Protein AF-A0A1U9JXN6-F1 (afdb_monomer)

Secondary structure (DSSP, 8-state):
-EEEE-S-SS-PPTT-EEE-GGG--SPPTT-SEEEEES--HHHHHHHHTTT--EEEESS---------------------------------GGGS-HHHHHHHHHHTT----TT--HHHHHHHHH--

Nearest PDB structures (foldseek):
  2kve-assembly1_A  TM=7.316E-01  e=1.339E+00  Homo sapiens
  2out-assembly1_A  TM=4.033E-01  e=7.802E-02  Haemophilus influenzae
  2ld7-assembly1_A  TM=5.282E-01  e=4.649E-01  Mus musculus
  6kqx-assembly1_A  TM=5.173E-01  e=6.541E+00  Bacillus subtilis subsp. subtilis str. 168
  6f2x-assembly1_A  TM=4.093E-01  e=5.731E+00  Mycobacterium tuberculosis H37Rv

InterPro domains:
  IPR025856 HeH/LEM domain [PF12949] (96-124)
  IPR036269 Rho termination factor, N-terminal domain superfamily [SSF68912] (98-125)
  IPR036361 SAP domain superfamily [G3DSA:1.10.720.30] (96-128)

Sequence (128 aa):
MRLLYTMRCVDFPSGFAVRHPRYFVKPEAGVEHVSIEGDFPVIAEAYEALGVPVETIGGNAAEAIAVPELAISDADKAEAETVVLDQPVVKELDDMTVDELQAYLTELGVEFDPKAKKADLLKLAKEQ

Organism: NCBI:txid643674

Structure (mmCIF, N/CA/C/O backbone):
data_AF-A0A1U9JXN6-F1
#
_entry.id   AF-A0A1U9JXN6-F1
#
loop_
_atom_site.group_PDB
_atom_site.id
_atom_site.type_symbol
_atom_site.label_atom_id
_atom_site.label_alt_id
_atom_site.label_comp_id
_atom_site.label_asym_id
_atom_site.label_entity_id
_atom_site.label_seq_id
_atom_site.pdbx_PDB_ins_code
_atom_site.Cartn_x
_atom_site.Cartn_y
_atom_site.Cartn_z
_atom_site.occupancy
_atom_site.B_iso_or_equiv
_atom_site.auth_seq_id
_atom_site.auth_comp_id
_atom_site.auth_asym_id
_atom_site.auth_atom_id
_atom_site.pdbx_PDB_model_num
ATOM 1 N N . MET A 1 1 ? 1.379 -3.912 12.098 1.00 88.12 1 MET A N 1
ATOM 2 C CA . MET A 1 1 ? 2.607 -4.313 11.350 1.00 88.12 1 MET A CA 1
ATOM 3 C C . MET A 1 1 ? 2.310 -4.369 9.852 1.00 88.12 1 MET A C 1
ATOM 5 O O . MET A 1 1 ? 1.225 -4.811 9.498 1.00 88.12 1 MET A O 1
ATOM 9 N N . ARG A 1 2 ? 3.242 -3.946 8.977 1.00 92.06 2 ARG A N 1
ATOM 10 C CA . ARG A 1 2 ? 3.070 -3.951 7.505 1.00 92.06 2 ARG A CA 1
ATOM 11 C C . ARG A 1 2 ? 3.865 -5.083 6.849 1.00 92.06 2 ARG A C 1
ATOM 13 O O . ARG A 1 2 ? 5.043 -5.250 7.171 1.00 92.06 2 ARG A O 1
ATOM 20 N N . LEU A 1 3 ? 3.243 -5.846 5.953 1.00 93.50 3 LEU A N 1
ATOM 21 C CA . LEU A 1 3 ? 3.856 -6.985 5.263 1.00 93.50 3 LEU A CA 1
ATOM 22 C C . LEU A 1 3 ? 4.035 -6.706 3.768 1.00 93.50 3 LEU A C 1
ATOM 24 O O . LEU A 1 3 ? 3.151 -6.128 3.146 1.00 93.50 3 LEU A O 1
ATOM 28 N N . LEU A 1 4 ? 5.147 -7.165 3.195 1.00 93.75 4 LEU A N 1
ATOM 29 C CA . LEU A 1 4 ? 5.386 -7.170 1.752 1.00 93.75 4 LEU A CA 1
ATOM 30 C C . LEU A 1 4 ? 5.685 -8.595 1.284 1.00 93.75 4 LEU A C 1
ATOM 32 O O . LEU A 1 4 ? 6.696 -9.178 1.680 1.00 93.75 4 LEU A O 1
ATOM 36 N N . TYR A 1 5 ? 4.848 -9.134 0.404 1.00 94.00 5 TYR A N 1
ATOM 37 C CA . TYR A 1 5 ? 5.126 -10.367 -0.322 1.00 94.00 5 TYR A CA 1
ATOM 38 C C . TYR A 1 5 ? 5.800 -10.041 -1.651 1.00 94.00 5 TYR A C 1
ATOM 40 O O . TYR A 1 5 ? 5.191 -9.420 -2.510 1.00 94.00 5 TYR A O 1
ATOM 48 N N . THR A 1 6 ? 7.050 -10.461 -1.841 1.00 92.94 6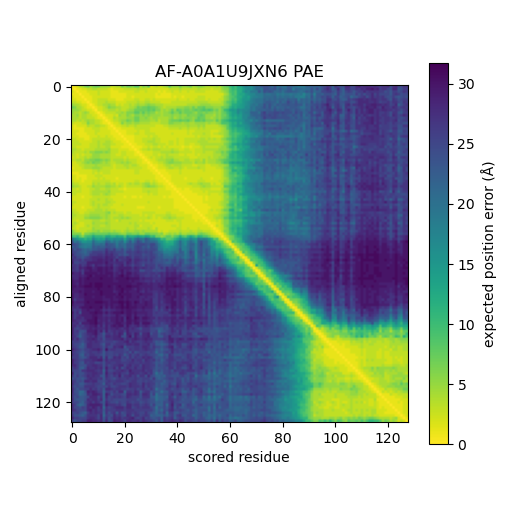 THR A N 1
ATOM 49 C CA . THR A 1 6 ? 7.770 -10.250 -3.107 1.00 92.94 6 THR A CA 1
ATOM 50 C C . THR A 1 6 ? 8.717 -11.406 -3.426 1.00 92.94 6 THR A C 1
ATOM 52 O O . THR A 1 6 ? 9.196 -12.110 -2.534 1.00 92.94 6 THR A O 1
ATOM 55 N N . MET A 1 7 ? 8.968 -11.621 -4.721 1.00 91.50 7 MET A N 1
ATOM 56 C CA . MET A 1 7 ? 10.006 -12.533 -5.221 1.00 91.50 7 MET A CA 1
ATOM 57 C C . MET A 1 7 ? 11.335 -11.820 -5.500 1.00 91.50 7 MET A C 1
ATOM 59 O O . MET A 1 7 ? 12.319 -12.476 -5.846 1.00 91.50 7 MET A O 1
ATOM 63 N N . ARG A 1 8 ? 11.383 -10.488 -5.370 1.00 89.12 8 ARG A N 1
ATOM 64 C CA . ARG A 1 8 ? 12.626 -9.733 -5.523 1.00 89.12 8 ARG A CA 1
ATOM 65 C C . ARG A 1 8 ? 13.583 -10.044 -4.378 1.00 89.12 8 ARG A C 1
ATOM 67 O O . ARG A 1 8 ? 13.182 -10.410 -3.276 1.00 89.12 8 ARG A O 1
ATOM 74 N N . CYS A 1 9 ? 14.872 -9.894 -4.656 1.00 84.81 9 CYS A N 1
ATOM 75 C CA . CYS A 1 9 ? 15.941 -10.119 -3.681 1.00 84.81 9 CYS A CA 1
ATOM 76 C C . CYS A 1 9 ? 16.661 -8.823 -3.269 1.00 84.81 9 CYS A C 1
ATOM 78 O O . CYS A 1 9 ? 17.626 -8.891 -2.512 1.00 84.81 9 CYS A O 1
ATOM 80 N N . VAL A 1 10 ? 16.224 -7.666 -3.779 1.00 89.12 10 VAL A N 1
ATOM 81 C CA . VAL A 1 10 ? 16.860 -6.350 -3.603 1.00 89.12 10 VAL A CA 1
ATOM 82 C C . VAL A 1 10 ? 15.806 -5.233 -3.585 1.00 89.12 10 VAL A C 1
ATOM 84 O O . VAL A 1 10 ? 14.662 -5.469 -3.972 1.00 89.12 10 VAL A O 1
ATOM 87 N N . ASP A 1 11 ? 16.207 -4.034 -3.145 1.00 87.06 11 ASP A N 1
ATOM 88 C CA . ASP A 1 11 ? 15.397 -2.801 -3.134 1.00 87.06 11 ASP A CA 1
ATOM 89 C C . ASP A 1 11 ? 14.088 -2.898 -2.335 1.00 87.06 11 ASP A C 1
ATOM 91 O O . ASP A 1 11 ? 13.018 -2.465 -2.768 1.00 87.06 11 ASP A O 1
ATOM 95 N N . PHE A 1 12 ? 14.171 -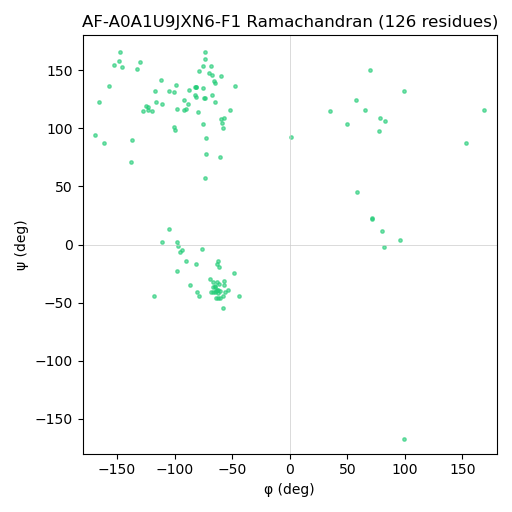3.481 -1.137 1.00 85.62 12 PHE A N 1
ATOM 96 C CA . PHE A 1 12 ? 13.023 -3.590 -0.244 1.00 85.62 12 PHE A CA 1
ATOM 97 C C . PHE A 1 12 ? 12.695 -2.247 0.422 1.00 85.62 12 PHE A C 1
ATOM 99 O O . PHE A 1 12 ? 13.599 -1.593 0.953 1.00 85.62 12 PHE A O 1
ATOM 106 N N . PRO A 1 13 ? 11.411 -1.853 0.471 1.00 84.19 13 PRO A N 1
ATOM 107 C CA . PRO A 1 13 ? 10.997 -0.669 1.206 1.00 84.19 13 PRO A CA 1
ATOM 108 C C . PRO A 1 13 ? 11.248 -0.857 2.708 1.00 84.19 13 PRO A C 1
ATOM 110 O O . PRO A 1 13 ? 11.001 -1.924 3.279 1.00 84.19 13 PRO A O 1
ATOM 113 N N . SER A 1 14 ? 11.739 0.192 3.367 1.00 84.19 14 SER A N 1
ATOM 114 C CA . SER A 1 14 ? 11.943 0.181 4.814 1.00 84.19 14 SER A CA 1
ATOM 115 C C . SER A 1 14 ? 10.600 0.196 5.554 1.00 84.19 14 SER A C 1
ATOM 117 O O . SER A 1 14 ? 9.605 0.736 5.078 1.00 84.19 14 SER A O 1
ATOM 119 N N . GLY A 1 15 ? 10.553 -0.443 6.725 1.00 87.06 15 GLY A N 1
ATOM 120 C CA . GLY A 1 15 ? 9.331 -0.529 7.536 1.00 87.06 15 GLY A CA 1
ATOM 121 C C . GLY A 1 15 ? 8.342 -1.625 7.123 1.00 87.06 15 GLY A C 1
ATOM 122 O O . GLY A 1 15 ? 7.350 -1.824 7.824 1.00 87.06 15 GLY A O 1
ATOM 123 N N . PHE A 1 16 ? 8.620 -2.376 6.052 1.00 89.50 16 PHE A N 1
ATOM 124 C CA . PHE A 1 16 ? 7.867 -3.577 5.692 1.00 89.50 16 PHE A CA 1
ATOM 125 C C . PHE A 1 16 ? 8.588 -4.840 6.155 1.00 89.50 16 PHE A C 1
ATOM 127 O O . PHE A 1 16 ? 9.796 -5.003 5.978 1.00 89.50 16 PHE A O 1
ATOM 134 N N . ALA A 1 17 ? 7.828 -5.777 6.713 1.00 91.88 17 ALA A N 1
ATOM 135 C CA . ALA A 1 17 ? 8.298 -7.135 6.905 1.00 91.88 17 ALA A CA 1
ATOM 136 C C . ALA A 1 17 ? 8.186 -7.894 5.582 1.00 91.88 17 ALA A C 1
ATOM 138 O O . ALA A 1 17 ? 7.089 -8.148 5.089 1.00 91.88 17 ALA A O 1
ATOM 139 N N . VAL A 1 18 ? 9.328 -8.271 5.017 1.00 92.31 18 VAL A N 1
ATOM 140 C CA . VAL A 1 18 ? 9.372 -8.984 3.739 1.00 92.31 18 VAL A CA 1
ATOM 141 C C . VAL A 1 18 ? 9.103 -10.476 3.948 1.00 92.31 18 VAL A C 1
ATOM 143 O O . VAL A 1 18 ? 9.649 -11.112 4.861 1.00 92.31 18 VAL A O 1
ATOM 146 N N . ARG A 1 19 ? 8.263 -11.049 3.086 1.00 93.56 19 ARG A N 1
ATOM 147 C CA . ARG A 1 19 ? 7.984 -12.482 2.979 1.00 93.56 19 ARG A CA 1
ATOM 148 C C . ARG A 1 19 ? 8.052 -12.920 1.530 1.00 93.56 19 ARG A C 1
ATOM 150 O O . ARG A 1 19 ? 7.763 -12.163 0.610 1.00 93.56 19 ARG A O 1
ATOM 157 N N . HIS A 1 20 ? 8.411 -14.180 1.335 1.00 93.25 20 HIS A N 1
ATOM 158 C CA . HIS A 1 20 ? 8.409 -14.768 0.010 1.00 93.25 20 HIS A CA 1
ATOM 159 C C . HIS A 1 20 ? 7.049 -15.444 -0.246 1.00 93.25 20 HIS A C 1
ATOM 161 O O . HIS A 1 20 ? 6.685 -16.338 0.524 1.00 93.25 20 HIS A O 1
ATOM 167 N N . PRO A 1 21 ? 6.321 -15.102 -1.327 1.00 92.62 21 PRO A N 1
ATOM 168 C CA . PRO A 1 21 ? 4.994 -15.654 -1.620 1.00 92.62 21 PRO A CA 1
ATOM 169 C C . PRO A 1 21 ? 4.960 -17.189 -1.643 1.00 92.62 21 P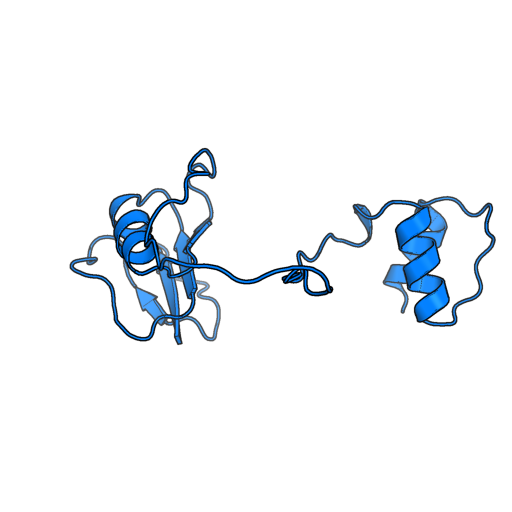RO A C 1
ATOM 171 O O . PRO A 1 21 ? 4.056 -17.811 -1.100 1.00 92.62 21 PRO A O 1
ATOM 174 N N . ARG A 1 22 ? 6.005 -17.829 -2.195 1.00 92.31 22 ARG A N 1
ATOM 175 C CA . ARG A 1 22 ? 6.116 -19.307 -2.269 1.00 92.31 22 ARG A CA 1
ATOM 176 C C . ARG A 1 22 ? 6.176 -20.028 -0.917 1.00 92.31 22 ARG A C 1
ATOM 178 O O . ARG A 1 22 ? 6.008 -21.241 -0.895 1.00 92.31 22 ARG A O 1
ATOM 185 N N . TYR A 1 23 ? 6.457 -19.318 0.175 1.00 91.50 23 TYR A N 1
ATOM 186 C CA . TYR A 1 23 ? 6.476 -19.886 1.527 1.00 91.50 23 TYR A CA 1
ATOM 187 C C . TYR A 1 23 ? 5.249 -19.481 2.344 1.00 91.50 23 TYR A C 1
ATOM 189 O O . TYR A 1 23 ? 5.231 -19.665 3.560 1.00 91.50 23 TYR A O 1
ATOM 197 N N . PHE A 1 24 ? 4.224 -18.926 1.694 1.00 93.75 24 PHE A N 1
ATOM 198 C CA . PHE A 1 24 ? 2.955 -18.672 2.346 1.00 93.75 24 PHE A CA 1
ATOM 199 C C . PHE A 1 24 ? 2.291 -19.994 2.744 1.00 93.75 24 PHE A C 1
ATOM 201 O O . PHE A 1 24 ? 2.060 -20.866 1.911 1.00 93.75 24 PHE A O 1
ATOM 208 N N . VAL A 1 25 ? 2.004 -20.134 4.037 1.00 92.94 25 VAL A N 1
ATOM 209 C CA . VAL A 1 25 ? 1.292 -21.293 4.602 1.00 92.94 25 VAL A CA 1
ATOM 210 C C . VAL A 1 25 ? -0.017 -20.849 5.241 1.00 92.94 25 VAL A C 1
ATOM 212 O O . VAL A 1 25 ? -1.043 -21.497 5.072 1.00 92.94 25 VAL A O 1
ATOM 215 N N . LYS A 1 26 ? 0.026 -19.754 6.003 1.00 92.56 26 LYS A N 1
ATOM 216 C CA . LYS A 1 26 ? -1.121 -19.184 6.705 1.00 92.56 26 LYS A CA 1
ATOM 217 C C . LYS A 1 26 ? -0.927 -17.677 6.899 1.00 92.56 26 LYS A C 1
ATOM 219 O O . LYS A 1 26 ? 0.229 -17.246 6.971 1.00 92.56 26 LYS A O 1
ATOM 224 N N . PRO A 1 27 ? -2.014 -16.904 7.038 1.00 91.81 27 PRO A N 1
ATOM 225 C CA . PRO A 1 27 ? -1.919 -15.484 7.339 1.00 91.81 27 PRO A CA 1
ATOM 226 C C . PRO A 1 27 ? -1.328 -15.245 8.737 1.00 91.81 27 PRO A C 1
ATOM 228 O O . PRO A 1 27 ? -1.597 -15.979 9.695 1.00 91.81 27 PRO A O 1
ATOM 231 N N . GLU A 1 28 ? -0.484 -14.220 8.840 1.00 87.69 28 GLU A N 1
ATOM 232 C CA . GLU A 1 28 ? 0.096 -13.749 10.102 1.00 87.69 28 GLU A CA 1
ATOM 233 C C . GLU A 1 28 ? -0.899 -12.838 10.845 1.00 87.69 28 GLU A C 1
ATOM 235 O O . GLU A 1 28 ? -1.512 -11.953 10.250 1.00 87.69 28 GLU A O 1
ATOM 240 N N . ALA A 1 29 ? -1.048 -13.037 12.158 1.00 87.25 29 ALA A N 1
ATOM 241 C CA . ALA A 1 29 ? -1.891 -12.193 13.006 1.00 87.25 29 ALA A CA 1
ATOM 242 C C . ALA A 1 29 ? -1.186 -10.868 13.355 1.00 87.25 29 ALA A C 1
ATOM 244 O O . ALA A 1 29 ? 0.036 -10.829 13.492 1.00 87.25 29 ALA A O 1
ATOM 245 N N . GLY A 1 30 ? -1.953 -9.787 13.542 1.00 86.44 30 GLY A N 1
ATOM 246 C CA . GLY A 1 30 ? -1.410 -8.455 13.865 1.00 86.44 30 GLY A CA 1
ATOM 247 C C . GLY A 1 30 ? -0.863 -7.681 12.657 1.00 86.44 30 GLY A C 1
ATOM 248 O O . GLY A 1 30 ? -0.181 -6.660 12.812 1.00 86.44 30 GLY A O 1
ATOM 249 N N . VAL A 1 31 ? -1.150 -8.167 11.449 1.00 91.25 31 VAL A N 1
ATOM 250 C CA . VAL A 1 31 ? -0.876 -7.451 10.207 1.00 91.25 31 VAL A CA 1
ATOM 251 C C . VAL A 1 31 ? -1.986 -6.434 9.967 1.00 91.25 31 VAL A C 1
ATOM 253 O O . VAL A 1 31 ? -3.162 -6.770 9.991 1.00 91.25 31 VAL A O 1
ATOM 256 N N . GLU A 1 32 ? -1.590 -5.185 9.760 1.00 89.44 32 GLU A N 1
ATOM 257 C CA . GLU A 1 32 ? -2.496 -4.058 9.507 1.00 89.44 32 GLU A CA 1
ATOM 258 C C . GLU A 1 32 ? -2.612 -3.761 8.011 1.00 89.44 32 GLU A C 1
ATOM 260 O O . GLU A 1 32 ? -3.579 -3.145 7.587 1.00 89.44 32 GLU A O 1
ATOM 265 N N . HIS A 1 33 ? -1.610 -4.162 7.221 1.00 88.50 33 HIS A N 1
ATOM 266 C CA . HIS A 1 33 ? -1.548 -3.904 5.787 1.00 88.50 33 HIS A CA 1
ATOM 267 C C . HIS A 1 33 ? -0.647 -4.925 5.086 1.00 88.50 33 HIS A C 1
ATOM 269 O O . HIS A 1 33 ? 0.450 -5.218 5.585 1.00 88.50 33 HIS A O 1
ATOM 275 N N . VAL A 1 34 ? -1.087 -5.433 3.933 1.00 93.56 34 VAL A N 1
ATOM 276 C CA . VAL A 1 34 ? -0.340 -6.391 3.108 1.00 93.56 34 VAL A CA 1
ATOM 277 C C . VAL A 1 34 ? -0.187 -5.855 1.692 1.00 93.56 34 VAL A C 1
ATOM 279 O O . VAL A 1 34 ? -1.167 -5.702 0.978 1.00 93.56 34 VAL A O 1
ATOM 282 N N . SER A 1 35 ? 1.051 -5.658 1.252 1.00 93.12 35 SER A N 1
ATOM 283 C CA . SER A 1 35 ? 1.365 -5.402 -0.153 1.00 93.12 35 SER A CA 1
ATOM 284 C C . SER A 1 35 ? 1.874 -6.696 -0.794 1.00 93.12 35 SER A C 1
ATOM 286 O O . SER A 1 35 ? 2.749 -7.370 -0.247 1.00 93.12 35 SER A O 1
ATOM 288 N N . ILE A 1 36 ? 1.337 -7.070 -1.947 1.00 93.75 36 ILE A N 1
ATOM 289 C CA . ILE A 1 36 ? 1.668 -8.292 -2.681 1.00 93.75 36 ILE A CA 1
ATOM 290 C C . ILE A 1 36 ? 2.195 -7.888 -4.049 1.00 93.75 36 ILE A C 1
ATOM 292 O O . ILE A 1 36 ? 1.473 -7.334 -4.865 1.00 93.75 36 ILE A O 1
ATOM 296 N N . GLU A 1 37 ? 3.458 -8.171 -4.322 1.00 91.69 37 GLU A N 1
ATOM 297 C CA . GLU A 1 37 ? 4.054 -7.932 -5.628 1.00 91.69 37 GLU A CA 1
ATOM 298 C C . GLU A 1 37 ? 3.885 -9.166 -6.519 1.00 91.69 37 GLU A C 1
ATOM 300 O O . GLU A 1 37 ? 4.446 -10.225 -6.227 1.00 91.69 37 GLU A O 1
ATOM 305 N N . GLY A 1 38 ? 3.141 -9.018 -7.617 1.00 88.06 38 GLY A N 1
ATOM 306 C CA . GLY A 1 38 ? 2.791 -10.095 -8.546 1.00 88.06 38 GLY A CA 1
ATOM 307 C C . GLY A 1 38 ? 1.390 -10.679 -8.332 1.00 88.06 38 GLY A C 1
ATOM 308 O O . GLY A 1 38 ? 0.556 -10.110 -7.634 1.00 88.06 38 GLY A O 1
ATOM 309 N N . ASP A 1 39 ? 1.132 -11.820 -8.973 1.00 88.56 39 ASP A N 1
ATOM 310 C CA . ASP A 1 39 ? -0.168 -12.500 -8.972 1.00 88.56 39 ASP A CA 1
ATOM 311 C C . ASP A 1 39 ? -0.164 -13.661 -7.964 1.00 88.56 39 ASP A C 1
ATOM 313 O O . ASP A 1 39 ? 0.388 -14.735 -8.218 1.00 88.56 39 ASP A O 1
ATOM 317 N N . PHE A 1 40 ? -0.711 -13.412 -6.771 1.00 91.06 40 PHE A N 1
ATOM 318 C CA . PHE A 1 40 ? -0.791 -14.400 -5.690 1.00 91.06 40 PHE A CA 1
ATOM 319 C C . PHE A 1 40 ? -2.166 -14.355 -4.996 1.00 91.06 40 PHE A C 1
ATOM 321 O O . PHE A 1 40 ? -2.251 -13.940 -3.835 1.00 91.06 40 PHE A O 1
ATOM 328 N N . PRO A 1 41 ? -3.241 -14.815 -5.667 1.00 89.06 41 PRO A N 1
ATOM 329 C CA . PRO A 1 41 ? -4.614 -14.712 -5.155 1.00 89.06 41 PRO A CA 1
ATOM 330 C C . PRO A 1 41 ? -4.812 -15.460 -3.832 1.00 89.06 41 PRO A C 1
ATOM 332 O O . PRO A 1 41 ? -5.491 -14.970 -2.942 1.00 89.06 41 PRO A O 1
ATOM 335 N N . VAL A 1 42 ? -4.112 -16.585 -3.638 1.00 91.62 42 VAL A N 1
ATOM 336 C CA . VAL A 1 42 ? -4.163 -17.378 -2.393 1.00 91.62 42 VAL A CA 1
ATOM 337 C C . VAL A 1 42 ? -3.785 -16.552 -1.158 1.00 91.62 42 VAL A C 1
ATOM 339 O O . VAL A 1 42 ? -4.305 -16.781 -0.068 1.00 91.62 42 VAL A O 1
ATOM 342 N N . ILE A 1 43 ? -2.851 -15.609 -1.310 1.00 92.44 43 ILE A N 1
ATOM 343 C CA . ILE A 1 43 ? -2.409 -14.746 -0.212 1.00 92.44 43 ILE A CA 1
ATOM 344 C C . ILE A 1 43 ? -3.434 -13.633 0.006 1.00 92.44 43 ILE A C 1
ATOM 346 O O . ILE A 1 43 ? -3.788 -13.370 1.153 1.00 92.44 43 ILE A O 1
ATOM 350 N N . ALA A 1 44 ? -3.917 -13.013 -1.075 1.00 90.88 44 ALA A N 1
ATOM 351 C CA . ALA A 1 44 ? -4.920 -11.954 -1.009 1.00 90.88 44 ALA A CA 1
ATOM 352 C C . ALA A 1 44 ? -6.197 -12.441 -0.311 1.00 90.88 44 ALA A C 1
ATOM 354 O O . ALA A 1 44 ? -6.549 -11.910 0.738 1.00 90.88 44 ALA A O 1
ATOM 355 N N . GLU A 1 45 ? -6.783 -13.542 -0.786 1.00 89.81 45 GLU A N 1
ATOM 356 C CA . GLU A 1 45 ? -7.997 -14.139 -0.215 1.00 89.81 45 GLU A CA 1
ATOM 357 C C . GLU A 1 45 ? -7.842 -14.465 1.280 1.00 89.81 45 GLU A C 1
ATOM 359 O O . GLU A 1 45 ? -8.746 -14.232 2.082 1.00 89.81 45 GLU A O 1
ATOM 364 N N . ALA A 1 46 ? -6.680 -14.984 1.689 1.00 90.38 46 ALA A N 1
ATOM 365 C CA . ALA A 1 46 ? -6.435 -15.352 3.081 1.00 90.38 46 ALA A CA 1
ATOM 366 C C . ALA A 1 46 ? -6.397 -14.144 4.032 1.00 90.38 46 ALA A C 1
ATOM 368 O O . ALA A 1 46 ? -6.767 -14.280 5.199 1.00 90.38 46 ALA A O 1
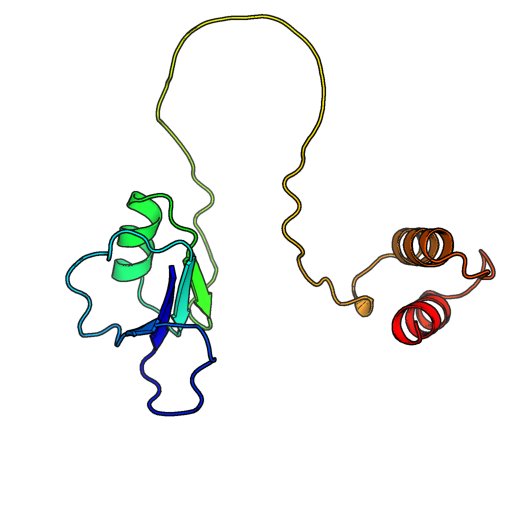ATOM 369 N N . TYR A 1 47 ? -5.932 -12.985 3.560 1.00 91.06 47 TYR A N 1
ATOM 370 C CA . TYR A 1 47 ? -5.908 -11.748 4.343 1.00 91.06 47 TYR A CA 1
ATOM 371 C C . TYR A 1 47 ? -7.223 -10.967 4.241 1.00 91.06 47 TYR A C 1
ATOM 373 O O . TYR A 1 47 ? -7.676 -10.416 5.245 1.00 91.06 47 TYR A O 1
ATOM 381 N N . GLU A 1 48 ? -7.887 -10.998 3.088 1.00 88.44 48 GLU A N 1
ATOM 382 C CA . GLU A 1 48 ? -9.231 -10.444 2.899 1.00 88.44 48 GLU A CA 1
ATOM 383 C C . GLU A 1 48 ? -10.265 -11.146 3.784 1.00 88.44 48 GLU A C 1
ATOM 385 O O . GLU A 1 48 ? -11.084 -10.484 4.420 1.00 88.44 48 GLU A O 1
ATOM 390 N N . ALA A 1 49 ? -10.168 -12.472 3.940 1.00 86.75 49 ALA A N 1
ATOM 391 C CA . ALA A 1 49 ? -11.012 -13.234 4.864 1.00 86.75 49 ALA A CA 1
ATOM 392 C C . ALA A 1 49 ? -10.843 -12.811 6.339 1.00 86.75 49 ALA A C 1
ATOM 394 O O . ALA A 1 49 ? -11.703 -13.099 7.170 1.00 86.75 49 ALA A O 1
ATOM 395 N N . LEU A 1 50 ? -9.740 -12.132 6.675 1.00 83.94 50 LEU A N 1
ATOM 396 C CA . LEU A 1 50 ? -9.477 -11.559 7.998 1.00 83.94 50 LEU A CA 1
ATOM 397 C C . LEU A 1 50 ? -9.833 -10.066 8.086 1.00 83.94 50 LEU A C 1
ATOM 399 O O . LEU A 1 50 ? -9.658 -9.470 9.148 1.00 83.94 50 LEU A O 1
ATOM 403 N N . GLY A 1 51 ? -10.304 -9.457 6.994 1.00 85.94 51 GLY A N 1
ATOM 404 C CA . GLY A 1 51 ? -10.587 -8.025 6.906 1.00 85.94 51 GLY A CA 1
ATOM 405 C C . GLY A 1 51 ? -9.334 -7.146 6.880 1.00 85.94 51 GLY A C 1
ATOM 406 O O . GLY A 1 51 ? -9.403 -5.978 7.259 1.00 85.94 51 GLY A O 1
ATOM 407 N N . VAL A 1 52 ? -8.181 -7.693 6.478 1.00 88.12 52 VAL A N 1
ATOM 408 C CA . VAL A 1 52 ? -6.930 -6.931 6.349 1.00 88.12 52 VAL A CA 1
ATOM 409 C C . VAL A 1 52 ? -6.860 -6.317 4.946 1.00 88.12 52 VAL A C 1
ATOM 411 O O . VAL A 1 52 ? -7.089 -7.035 3.975 1.00 88.12 52 VAL A O 1
ATOM 414 N N . PRO A 1 53 ? -6.521 -5.022 4.801 1.00 86.38 53 PRO A N 1
ATOM 415 C CA . PRO A 1 53 ? -6.378 -4.394 3.492 1.00 86.38 53 PRO A CA 1
ATOM 416 C C . PRO A 1 53 ? -5.175 -4.972 2.733 1.00 86.38 53 PRO A C 1
ATOM 418 O O . PRO A 1 53 ? -4.053 -5.010 3.258 1.00 86.38 53 PRO A O 1
ATOM 421 N N . VAL A 1 54 ? -5.425 -5.399 1.493 1.00 89.94 54 VAL A N 1
ATOM 422 C CA . VAL A 1 54 ? -4.435 -5.995 0.588 1.00 89.94 54 VAL A CA 1
ATOM 423 C C . VAL A 1 54 ? -4.260 -5.120 -0.655 1.00 89.94 54 VAL A C 1
ATOM 425 O O . VAL A 1 54 ? -5.238 -4.733 -1.286 1.00 89.94 54 VAL A O 1
ATOM 428 N N . GLU A 1 55 ? -3.012 -4.836 -1.028 1.00 87.88 55 GLU A N 1
ATOM 429 C CA . GLU A 1 55 ? -2.649 -4.137 -2.267 1.00 87.88 55 GLU A CA 1
ATOM 430 C C . GLU A 1 55 ? -1.838 -5.057 -3.183 1.00 87.88 55 GLU A C 1
ATOM 432 O O . GLU A 1 55 ? -0.768 -5.526 -2.793 1.00 87.88 55 GLU A O 1
ATOM 437 N N . THR A 1 56 ? -2.296 -5.294 -4.414 1.00 86.75 56 THR A N 1
ATOM 438 C CA . THR A 1 56 ? -1.538 -6.059 -5.415 1.00 86.75 56 THR A CA 1
ATOM 439 C C . THR A 1 56 ? -0.789 -5.126 -6.371 1.00 86.75 56 THR A C 1
ATOM 441 O O . THR A 1 56 ? -1.364 -4.352 -7.133 1.00 86.75 56 THR A O 1
ATOM 444 N N . ILE A 1 57 ? 0.540 -5.204 -6.353 1.00 77.06 57 ILE A N 1
ATOM 445 C CA . ILE A 1 57 ? 1.444 -4.405 -7.181 1.00 77.06 57 ILE A CA 1
ATOM 446 C C . ILE A 1 57 ? 1.885 -5.288 -8.357 1.00 77.06 57 ILE A C 1
ATOM 448 O O . ILE A 1 57 ? 2.743 -6.159 -8.212 1.00 77.06 57 ILE A O 1
ATOM 452 N N . GLY A 1 58 ? 1.276 -5.092 -9.531 1.00 65.62 58 GLY A N 1
ATOM 453 C CA . GLY A 1 58 ? 1.679 -5.750 -10.786 1.00 65.62 58 GLY A CA 1
ATOM 454 C C . GLY A 1 58 ? 0.924 -7.030 -11.175 1.00 65.62 58 GLY A C 1
ATOM 455 O O . GLY A 1 58 ? 1.259 -7.626 -12.197 1.00 65.62 58 GLY A O 1
ATOM 456 N N . GLY A 1 59 ? -0.096 -7.439 -10.417 1.00 52.91 59 GLY A N 1
ATOM 457 C CA . GLY A 1 59 ? -1.016 -8.530 -10.759 1.00 52.91 59 GLY A CA 1
ATOM 458 C C . GLY A 1 59 ? -2.453 -8.016 -10.751 1.00 52.91 59 GLY A C 1
ATOM 459 O O . GLY A 1 59 ? -2.910 -7.532 -9.721 1.00 52.91 59 GLY A O 1
ATOM 460 N N . ASN A 1 60 ? -3.085 -8.044 -11.928 1.00 41.09 60 ASN A N 1
ATOM 461 C CA . ASN A 1 60 ? -4.462 -7.663 -12.258 1.00 41.09 60 ASN A CA 1
ATOM 462 C C . ASN A 1 60 ? -5.319 -7.136 -11.085 1.00 41.09 60 ASN A C 1
ATOM 464 O O . ASN A 1 60 ? -6.004 -7.896 -10.408 1.00 41.09 60 ASN A O 1
ATOM 468 N N . ALA A 1 61 ? -5.330 -5.813 -10.904 1.00 42.31 61 ALA A N 1
ATOM 469 C CA . ALA A 1 61 ? -6.315 -5.104 -10.090 1.00 42.31 61 ALA A CA 1
ATOM 470 C C . ALA A 1 61 ? -7.673 -5.046 -10.822 1.00 42.31 61 ALA A C 1
ATOM 472 O O . ALA A 1 61 ? -8.192 -3.970 -11.118 1.00 42.31 61 ALA A O 1
ATOM 473 N N . ALA A 1 62 ? -8.223 -6.208 -11.170 1.00 42.94 62 ALA A N 1
ATOM 474 C CA . ALA A 1 62 ? -9.571 -6.330 -11.699 1.00 42.94 62 ALA A CA 1
ATOM 475 C C . ALA A 1 62 ? -10.342 -7.365 -10.877 1.00 42.94 62 ALA A C 1
ATOM 477 O O . ALA A 1 62 ? -10.029 -8.550 -10.904 1.00 42.94 62 ALA A O 1
ATOM 478 N N . GLU A 1 63 ? -11.370 -6.842 -10.209 1.00 43.56 63 GLU A N 1
ATOM 479 C CA . GLU A 1 63 ? -12.498 -7.529 -9.573 1.00 43.56 63 GLU A CA 1
ATOM 480 C C . GLU A 1 63 ? -12.262 -8.207 -8.215 1.00 43.56 63 GLU A C 1
ATOM 482 O O . GLU A 1 63 ? -11.933 -9.382 -8.135 1.00 43.56 63 GLU A O 1
ATOM 487 N N . ALA A 1 64 ? -12.635 -7.490 -7.147 1.00 36.16 64 ALA A N 1
ATOM 488 C CA . ALA A 1 64 ? -13.744 -7.914 -6.283 1.00 36.16 64 ALA A CA 1
ATOM 489 C C . ALA A 1 64 ? -14.262 -6.740 -5.429 1.00 36.16 64 ALA A C 1
ATOM 491 O O . ALA A 1 64 ? -13.874 -6.525 -4.284 1.00 36.16 64 ALA A O 1
ATOM 492 N N . ILE A 1 65 ? -15.205 -5.982 -5.991 1.00 47.34 65 ILE A N 1
ATOM 493 C CA . ILE A 1 65 ? -16.229 -5.310 -5.188 1.00 47.34 65 ILE A CA 1
ATOM 494 C C . ILE A 1 65 ? -17.218 -6.412 -4.782 1.00 47.34 65 ILE A C 1
ATOM 496 O O . ILE A 1 65 ? -18.000 -6.834 -5.628 1.00 47.34 65 ILE A O 1
ATOM 500 N N . ALA A 1 66 ? -17.189 -6.891 -3.534 1.00 32.50 66 ALA A N 1
ATOM 501 C CA . ALA A 1 66 ? -18.309 -7.612 -2.910 1.00 32.50 66 ALA A CA 1
ATOM 502 C C . ALA A 1 66 ? -18.088 -7.805 -1.396 1.00 32.50 66 ALA A C 1
ATOM 504 O O . ALA A 1 66 ? -17.494 -8.782 -0.956 1.00 32.50 66 ALA A O 1
ATOM 505 N N . VAL A 1 67 ? -18.628 -6.886 -0.595 1.00 49.38 67 VAL A N 1
ATOM 506 C CA . VAL A 1 67 ? -19.026 -7.151 0.803 1.00 49.38 67 VAL A CA 1
ATOM 507 C C . VAL A 1 67 ? -20.420 -7.794 0.723 1.00 49.38 67 VAL A C 1
ATOM 509 O O . VAL A 1 67 ? -21.255 -7.256 -0.010 1.00 49.38 67 VAL A O 1
ATOM 512 N N . PRO A 1 68 ? -20.697 -8.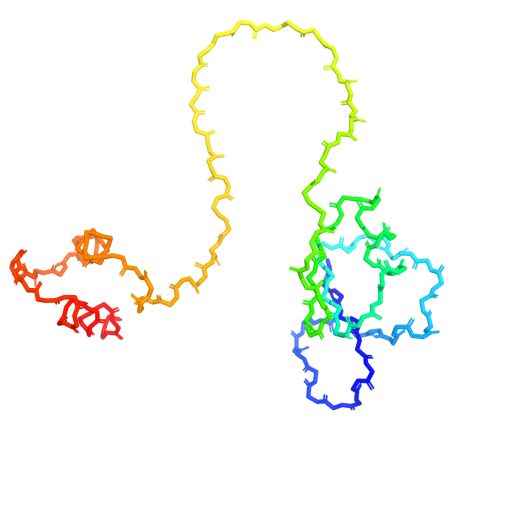946 1.362 1.00 51.06 68 PRO A N 1
ATOM 513 C CA . PRO A 1 68 ? -21.416 -8.942 2.653 1.00 51.06 68 PRO A CA 1
ATOM 514 C C . PRO A 1 68 ? -20.952 -10.132 3.545 1.00 51.06 68 PRO A C 1
ATOM 516 O O . PRO A 1 68 ? -20.367 -11.086 3.058 1.00 51.06 68 PRO A O 1
ATOM 519 N N . GLU A 1 69 ? -21.069 -10.200 4.871 1.00 39.50 69 GLU A N 1
ATOM 520 C CA . GLU A 1 69 ? -22.284 -10.155 5.678 1.00 39.50 69 GLU A CA 1
ATOM 521 C C . GLU A 1 69 ? -21.875 -10.557 7.115 1.00 39.50 69 GLU A C 1
ATOM 523 O O . GLU A 1 69 ? -21.462 -11.690 7.355 1.00 39.50 69 GLU A O 1
ATOM 528 N N . LEU A 1 70 ? -21.997 -9.669 8.098 1.00 33.84 70 LEU A N 1
ATOM 529 C CA . LEU A 1 70 ? -22.262 -10.105 9.470 1.00 33.84 70 LEU A CA 1
ATOM 530 C C . LEU A 1 70 ? -23.313 -9.161 10.028 1.00 33.84 70 LEU A C 1
ATOM 532 O O . LEU A 1 70 ? -23.033 -8.077 10.536 1.00 33.84 70 LEU A O 1
ATOM 536 N N . ALA A 1 71 ? -24.553 -9.588 9.807 1.00 37.78 71 ALA A N 1
ATOM 537 C CA . ALA A 1 71 ? -25.747 -9.015 10.377 1.00 37.78 71 ALA A CA 1
ATOM 538 C C . ALA A 1 71 ? -25.599 -8.922 11.901 1.00 37.78 71 ALA A C 1
ATOM 540 O O . ALA A 1 71 ? -25.543 -9.937 12.597 1.00 37.78 71 ALA A O 1
ATOM 541 N N . ILE A 1 72 ? -25.585 -7.693 12.410 1.00 40.47 72 ILE A N 1
ATOM 542 C CA . ILE A 1 72 ? -26.072 -7.401 13.752 1.00 40.47 72 ILE A CA 1
ATOM 543 C C . ILE A 1 72 ? -27.350 -6.596 13.553 1.00 40.47 72 ILE A C 1
ATOM 545 O O . ILE A 1 72 ? -27.378 -5.585 12.854 1.00 40.47 72 ILE A O 1
ATOM 549 N N . SER A 1 73 ? -28.417 -7.165 14.086 1.00 38.97 73 SER A N 1
ATOM 550 C CA . SER A 1 73 ? -29.801 -6.743 13.992 1.00 38.97 73 SER A CA 1
ATOM 551 C C . SER A 1 73 ? -30.122 -5.507 14.837 1.00 38.97 73 SER A C 1
ATOM 553 O O . SER A 1 73 ? -29.488 -5.258 15.859 1.00 38.97 73 SER A O 1
ATOM 555 N N . ASP A 1 74 ? -31.222 -4.873 14.427 1.00 33.44 74 ASP A N 1
ATOM 556 C CA . ASP A 1 74 ? -32.142 -4.020 15.189 1.00 33.44 74 ASP A CA 1
ATOM 557 C C . ASP A 1 74 ? -31.802 -2.533 15.413 1.00 33.44 74 ASP A C 1
ATOM 559 O O . ASP A 1 74 ? -30.995 -2.147 16.248 1.00 33.44 74 ASP A O 1
ATOM 563 N N . ALA A 1 75 ? -32.561 -1.720 14.665 1.00 40.00 75 ALA A N 1
ATOM 564 C CA . ALA A 1 75 ? -33.340 -0.569 15.124 1.00 40.00 75 ALA A CA 1
ATOM 565 C C . ALA A 1 75 ? -32.656 0.482 16.022 1.00 40.00 75 ALA A C 1
ATOM 567 O O . ALA A 1 75 ? -32.618 0.330 17.234 1.00 40.00 75 ALA A O 1
ATOM 568 N N . ASP A 1 76 ? -32.305 1.635 15.438 1.00 30.75 76 ASP A N 1
ATOM 569 C CA . ASP A 1 76 ? -32.924 2.917 15.811 1.00 30.75 76 ASP A CA 1
ATOM 570 C C . ASP A 1 76 ? -32.607 4.011 14.765 1.00 30.75 76 ASP A C 1
ATOM 572 O O . ASP A 1 76 ? -31.465 4.274 14.409 1.00 30.75 76 ASP A O 1
ATOM 576 N N . LYS A 1 77 ? -33.677 4.590 14.218 1.00 32.78 77 LYS A N 1
ATOM 577 C CA . LYS A 1 77 ? -33.921 6.029 14.054 1.00 32.78 77 LYS A CA 1
ATOM 578 C C . LYS A 1 77 ? -32.742 6.989 13.750 1.00 32.78 77 LYS A C 1
ATOM 580 O O . LYS A 1 77 ? -31.974 7.351 14.623 1.00 32.78 77 LYS A O 1
ATOM 585 N N . ALA A 1 78 ? -32.838 7.563 12.548 1.00 33.97 78 ALA A N 1
ATOM 586 C CA . ALA A 1 78 ? -32.694 8.987 12.207 1.00 33.97 78 ALA A CA 1
ATOM 587 C C . ALA A 1 78 ? -31.398 9.764 12.545 1.00 33.97 78 ALA A C 1
ATOM 589 O O . ALA A 1 78 ? -31.082 10.016 13.699 1.00 33.97 78 ALA A O 1
ATOM 590 N N . GLU A 1 79 ? -30.862 10.338 11.462 1.00 38.62 79 GLU A N 1
ATOM 591 C CA . GLU A 1 79 ? -30.076 11.576 11.354 1.00 38.62 79 GLU A CA 1
ATOM 592 C C . GLU A 1 79 ? -28.650 11.634 11.921 1.00 38.62 79 GLU A C 1
ATOM 594 O O . GLU A 1 79 ? -28.297 11.020 12.918 1.00 38.62 79 GLU A O 1
ATOM 599 N N . ALA A 1 80 ? -27.884 12.489 11.236 1.00 27.98 80 ALA A N 1
ATOM 600 C CA . ALA A 1 80 ? -26.508 12.914 11.452 1.00 27.98 80 ALA A CA 1
ATOM 601 C C . ALA A 1 80 ? -25.431 11.907 10.991 1.00 27.98 80 ALA A C 1
ATOM 603 O O . ALA A 1 80 ? -25.350 10.779 11.450 1.00 27.98 80 ALA A O 1
ATOM 604 N N . GLU A 1 81 ? -24.693 12.192 9.919 1.00 38.72 81 GLU A N 1
ATOM 605 C CA . GLU A 1 81 ? -23.598 13.174 9.840 1.00 38.72 81 GLU A CA 1
ATOM 606 C C . GLU A 1 81 ? -22.249 12.449 9.969 1.00 38.72 81 GLU A C 1
ATOM 608 O O . GLU A 1 81 ? -22.032 11.645 10.867 1.00 38.72 81 GLU A O 1
ATOM 613 N N . THR A 1 82 ? -21.335 12.794 9.060 1.00 28.20 82 THR A N 1
ATOM 614 C CA . THR A 1 82 ? -19.882 12.570 9.119 1.00 28.20 82 THR A CA 1
ATOM 615 C C . THR A 1 82 ? -19.349 11.130 9.090 1.00 28.20 82 THR A C 1
ATOM 617 O O . THR A 1 82 ? -19.492 10.334 10.006 1.00 28.20 82 THR A O 1
ATOM 620 N N . VAL A 1 83 ? -18.614 10.835 8.021 1.00 30.83 83 VAL A N 1
ATOM 621 C CA . VAL A 1 83 ? -17.149 10.651 7.989 1.00 30.83 83 VAL A CA 1
ATOM 622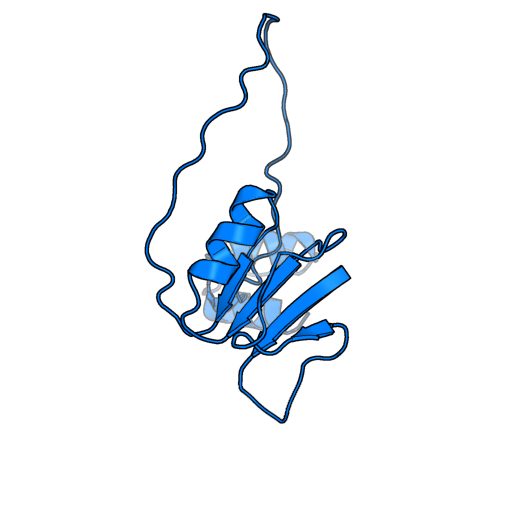 C C . VAL A 1 83 ? -16.892 9.703 6.825 1.00 30.83 83 VAL A C 1
ATOM 624 O O . VAL A 1 83 ? -16.856 8.481 6.951 1.00 30.83 83 VAL A O 1
ATOM 627 N N . VAL A 1 84 ? -16.744 10.310 5.652 1.00 32.91 84 VAL A N 1
ATOM 628 C CA . VAL A 1 84 ? -16.027 9.702 4.538 1.00 32.91 84 VAL A CA 1
ATOM 629 C C . VAL A 1 84 ? -14.619 9.466 5.085 1.00 32.91 84 VAL A C 1
ATOM 631 O O . VAL A 1 84 ? -13.913 10.430 5.376 1.00 32.91 84 VAL A O 1
ATOM 634 N N . LEU A 1 85 ? -14.247 8.211 5.353 1.00 30.97 85 LEU A N 1
ATOM 635 C CA . LEU A 1 85 ? -12.871 7.859 5.700 1.00 30.97 85 LEU A CA 1
ATOM 636 C C . LEU A 1 85 ? -12.039 7.969 4.420 1.00 30.97 85 LEU A C 1
ATOM 638 O O . LEU A 1 85 ? -11.763 6.988 3.733 1.00 30.97 85 LEU A O 1
ATOM 642 N N . ASP A 1 86 ? -11.727 9.222 4.103 1.00 37.25 86 ASP A N 1
ATOM 643 C CA . ASP A 1 86 ? -10.712 9.672 3.172 1.00 37.25 86 ASP A CA 1
ATOM 644 C C . ASP A 1 86 ? -9.370 9.100 3.647 1.00 37.25 86 ASP A C 1
ATOM 646 O O . ASP A 1 86 ? -8.778 9.542 4.633 1.00 37.25 86 ASP A O 1
ATOM 650 N N . GLN A 1 87 ? -8.935 8.020 3.001 1.00 31.95 87 GLN A N 1
ATOM 651 C CA . GLN A 1 87 ? -7.519 7.690 2.963 1.00 31.95 87 GLN A CA 1
ATOM 652 C C . GLN A 1 87 ? -6.904 8.538 1.850 1.00 31.95 87 GLN A C 1
ATOM 654 O O . GLN A 1 87 ? -7.500 8.611 0.770 1.00 31.95 87 GLN A O 1
ATOM 659 N N . PRO A 1 88 ? -5.733 9.162 2.076 1.00 39.88 88 PRO A N 1
ATOM 660 C CA . PRO A 1 88 ? -5.157 10.087 1.126 1.00 39.88 88 PRO A CA 1
ATOM 661 C C . PRO A 1 88 ? -4.632 9.271 -0.048 1.00 39.88 88 PRO A C 1
ATOM 663 O O . PRO A 1 88 ? -3.488 8.818 -0.070 1.00 39.88 88 PRO A 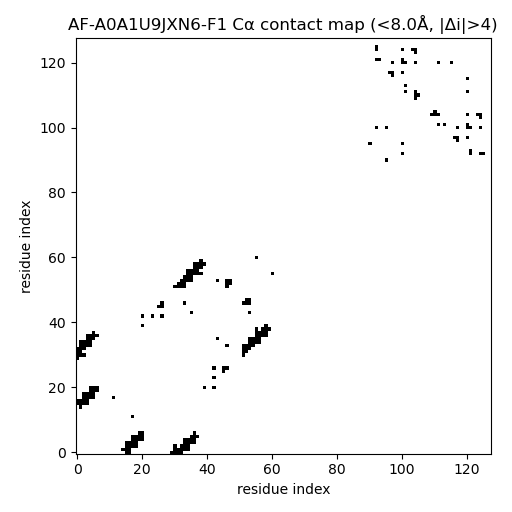O 1
ATOM 666 N N . VAL A 1 89 ? -5.480 9.095 -1.058 1.00 37.56 89 VAL A N 1
ATOM 667 C CA . VAL A 1 89 ? -4.979 8.984 -2.416 1.00 37.56 89 VAL A CA 1
ATOM 668 C C . VAL A 1 89 ? -4.200 10.276 -2.593 1.00 37.56 89 VAL A C 1
ATOM 670 O O . VAL A 1 89 ? -4.790 11.355 -2.637 1.00 37.56 89 VAL A O 1
ATOM 673 N N . VAL A 1 90 ? -2.873 10.186 -2.645 1.00 42.91 90 VAL A N 1
ATOM 674 C CA . VAL A 1 90 ? -2.064 11.190 -3.329 1.00 42.91 90 VAL A CA 1
ATOM 675 C C . VAL A 1 90 ? -2.526 11.174 -4.785 1.00 42.91 90 VAL A C 1
ATOM 677 O O . VAL A 1 90 ? -1.894 10.591 -5.656 1.00 42.91 90 VAL A O 1
ATOM 680 N N . LYS A 1 91 ? -3.705 11.758 -5.036 1.00 50.44 91 LYS A N 1
ATOM 681 C CA . LYS A 1 91 ? -4.045 12.336 -6.319 1.00 50.44 91 LYS A CA 1
ATOM 682 C C . LYS A 1 91 ? -2.961 13.370 -6.473 1.00 50.44 91 LYS A C 1
ATOM 684 O O . LYS A 1 91 ? -2.944 14.361 -5.740 1.00 50.44 91 LYS A O 1
ATOM 689 N N . GLU A 1 92 ? -1.988 13.062 -7.320 1.00 58.06 92 GLU A N 1
ATOM 690 C CA . GLU A 1 92 ? -1.004 14.048 -7.712 1.00 58.06 92 GLU A CA 1
ATOM 691 C C . GLU A 1 92 ? -1.786 15.309 -8.084 1.00 58.06 92 GLU A C 1
ATOM 693 O O . GLU A 1 92 ? -2.851 15.215 -8.700 1.00 58.06 92 GLU A O 1
ATOM 698 N N . LEU A 1 93 ? -1.326 16.484 -7.648 1.00 60.28 93 LEU A N 1
ATOM 699 C CA . LEU A 1 93 ? -2.024 17.757 -7.881 1.00 60.28 93 LEU A CA 1
ATOM 700 C C . LEU A 1 93 ? -2.441 17.911 -9.366 1.00 60.28 93 LEU A C 1
ATOM 702 O O . LEU A 1 93 ? -3.406 18.600 -9.688 1.00 60.28 93 LEU A O 1
ATOM 706 N N . ASP A 1 94 ? -1.736 17.227 -10.274 1.00 63.06 94 ASP A N 1
ATOM 707 C CA . ASP A 1 94 ? -2.002 17.110 -11.707 1.00 63.06 94 ASP A CA 1
ATOM 708 C C . ASP A 1 94 ? -3.396 16.550 -12.059 1.00 63.06 94 ASP A C 1
ATOM 710 O O . ASP A 1 94 ? -3.984 16.972 -13.062 1.00 63.06 94 ASP A O 1
ATOM 714 N N . ASP A 1 95 ? -3.964 15.679 -11.224 1.00 70.31 95 ASP A N 1
ATOM 715 C CA . ASP A 1 95 ? -5.280 15.058 -11.421 1.00 70.31 95 ASP A CA 1
ATOM 716 C C . ASP A 1 95 ? -6.435 15.859 -10.806 1.00 70.31 95 ASP A C 1
ATOM 718 O O . ASP A 1 95 ? -7.591 15.642 -11.177 1.00 70.31 95 ASP A O 1
ATOM 722 N N . MET A 1 96 ? -6.155 16.836 -9.934 1.00 69.19 96 MET A N 1
ATOM 723 C CA . MET A 1 96 ? -7.196 17.690 -9.349 1.00 69.19 96 MET A CA 1
ATOM 724 C C . MET A 1 96 ? -7.843 18.601 -10.402 1.00 69.19 96 MET A C 1
ATOM 726 O O . MET A 1 96 ? -7.220 19.049 -11.374 1.00 69.19 96 MET A O 1
ATOM 730 N N . THR A 1 97 ? -9.135 18.864 -10.243 1.00 81.75 97 THR A N 1
ATOM 731 C CA . THR A 1 97 ? -9.885 19.804 -11.085 1.00 81.75 97 THR A CA 1
ATOM 732 C C . THR A 1 97 ? -9.514 21.256 -10.759 1.00 81.75 97 THR A C 1
ATOM 734 O O . THR A 1 97 ? -8.858 21.541 -9.759 1.00 81.75 97 THR A O 1
ATOM 737 N N . VAL A 1 98 ? -9.892 22.200 -11.630 1.00 81.56 98 VAL A N 1
ATOM 738 C CA . VAL A 1 98 ? -9.597 23.631 -11.416 1.00 81.56 98 VAL A CA 1
ATOM 739 C C . VAL A 1 98 ? -10.195 24.112 -10.095 1.00 81.56 98 VAL A C 1
ATOM 741 O O . VAL A 1 98 ? -9.492 24.764 -9.334 1.00 81.56 98 VAL A O 1
ATOM 744 N N . ASP A 1 99 ? -11.438 23.735 -9.800 1.00 81.19 99 ASP A N 1
ATOM 745 C CA . ASP A 1 99 ? -12.134 24.127 -8.571 1.00 81.19 99 ASP A CA 1
ATOM 746 C C . ASP A 1 99 ? -11.448 23.578 -7.308 1.00 81.19 99 ASP A C 1
ATOM 748 O O . ASP A 1 99 ? -11.300 24.291 -6.317 1.00 81.19 99 ASP A O 1
ATOM 752 N N . GLU A 1 100 ? -10.955 22.338 -7.355 1.00 80.69 100 GLU A N 1
ATOM 753 C CA . GLU A 1 100 ? -10.233 21.715 -6.237 1.00 80.69 100 GLU A CA 1
ATOM 754 C C . GLU A 1 100 ? -8.867 22.377 -5.994 1.00 80.69 100 GLU A C 1
ATOM 756 O O . GLU A 1 100 ? -8.509 22.646 -4.848 1.00 80.69 100 GLU A O 1
ATOM 761 N N . LEU A 1 101 ? -8.130 22.724 -7.058 1.00 83.38 101 LEU A N 1
ATOM 762 C CA . LEU A 1 101 ? -6.869 23.469 -6.937 1.00 83.38 101 LEU A CA 1
ATOM 763 C C . LEU A 1 101 ? -7.090 24.880 -6.378 1.00 83.38 101 LEU A C 1
ATOM 765 O O . LEU A 1 101 ? -6.276 25.370 -5.599 1.00 83.38 101 LEU A O 1
ATOM 769 N N . GLN A 1 102 ? -8.193 25.532 -6.750 1.00 83.94 102 GLN A N 1
ATOM 770 C CA . GLN A 1 102 ? -8.568 26.835 -6.201 1.00 83.94 102 GLN A CA 1
ATOM 771 C C . GLN A 1 102 ? -8.921 26.737 -4.710 1.00 83.94 102 GLN A C 1
ATOM 773 O O . GLN A 1 102 ? -8.494 27.585 -3.924 1.00 83.94 102 GLN A O 1
ATOM 778 N N . ALA A 1 103 ? -9.644 25.693 -4.297 1.00 84.06 103 ALA A N 1
ATOM 779 C CA . ALA A 1 103 ? -9.949 25.453 -2.888 1.00 84.06 103 ALA A CA 1
ATOM 780 C C . ALA A 1 103 ? -8.667 25.229 -2.069 1.00 84.06 103 ALA A C 1
ATOM 782 O O . ALA A 1 103 ? -8.482 25.881 -1.044 1.00 84.06 103 ALA A O 1
ATOM 783 N N . TYR A 1 104 ? -7.748 24.403 -2.578 1.00 83.44 104 TYR A N 1
ATOM 784 C CA . TYR A 1 104 ? -6.464 24.114 -1.935 1.00 83.44 104 TYR A CA 1
ATOM 785 C C . TYR A 1 104 ? -5.593 25.367 -1.760 1.00 83.44 104 TYR A C 1
ATOM 787 O O . TYR A 1 104 ? -5.070 25.632 -0.680 1.00 83.44 104 TYR A O 1
ATOM 795 N N . LEU A 1 105 ? -5.481 26.195 -2.802 1.00 85.44 105 LEU A N 1
ATOM 796 C CA . LEU A 1 105 ? -4.739 27.455 -2.724 1.00 85.44 105 LEU A CA 1
ATOM 797 C C . LEU A 1 105 ? -5.403 28.462 -1.772 1.00 85.44 105 LEU A C 1
ATOM 799 O O . LEU A 1 105 ? -4.702 29.161 -1.043 1.00 85.44 105 LEU A O 1
ATOM 803 N N . THR A 1 106 ? -6.739 28.506 -1.730 1.00 86.19 106 THR A N 1
ATOM 804 C CA . THR A 1 106 ? -7.482 29.364 -0.788 1.00 86.19 106 THR A CA 1
ATOM 805 C C . THR A 1 106 ? -7.246 28.932 0.657 1.00 86.19 106 THR A C 1
ATOM 807 O O . THR A 1 106 ? -7.063 29.777 1.530 1.00 86.19 106 THR A O 1
ATOM 8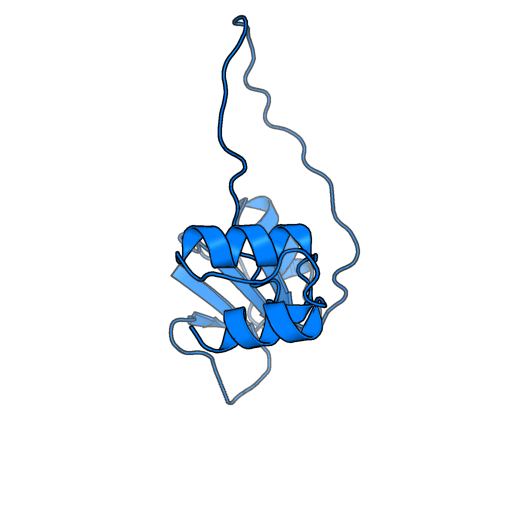10 N N . GLU A 1 107 ? -7.213 27.623 0.912 1.00 86.00 107 GLU A N 1
ATOM 811 C CA . GLU A 1 107 ? -6.944 27.046 2.231 1.00 86.00 107 GLU A CA 1
ATOM 812 C C . GLU A 1 107 ? -5.518 27.347 2.712 1.00 86.00 107 GLU A C 1
ATOM 814 O O . GLU A 1 107 ? -5.307 27.658 3.884 1.00 86.00 107 GLU A O 1
ATOM 819 N N . LEU A 1 108 ? -4.552 27.363 1.790 1.00 83.44 108 LEU A N 1
ATOM 820 C CA . LEU A 1 108 ? -3.176 27.791 2.055 1.00 83.44 108 LEU A CA 1
ATOM 821 C C . LEU A 1 108 ? -3.010 29.319 2.151 1.00 83.44 108 LEU A C 1
ATOM 823 O O . LEU A 1 108 ? -1.919 29.800 2.453 1.00 83.44 108 LEU A O 1
ATOM 827 N N . GLY A 1 109 ? -4.075 30.096 1.920 1.00 84.69 109 GLY A N 1
ATOM 828 C CA . GLY A 1 109 ? -4.039 31.559 1.956 1.00 84.69 109 GLY A CA 1
ATOM 829 C C . GLY A 1 109 ? -3.282 32.188 0.782 1.00 84.69 109 GLY A C 1
ATOM 830 O O . GLY A 1 109 ? -2.826 33.327 0.887 1.00 84.69 109 GLY A O 1
ATOM 831 N N . VAL A 1 110 ? -3.133 31.457 -0.325 1.00 84.00 110 VAL A N 1
ATOM 832 C CA . VAL A 1 110 ? -2.484 31.927 -1.552 1.00 84.00 110 VAL A CA 1
ATOM 833 C C . VAL A 1 110 ? -3.525 32.605 -2.439 1.00 84.00 110 VAL A C 1
ATOM 835 O O . VAL A 1 110 ? -4.503 31.988 -2.855 1.00 84.00 110 VAL A O 1
ATOM 838 N N . GLU A 1 111 ? -3.307 33.878 -2.768 1.00 82.44 111 GLU A N 1
ATOM 839 C CA . GLU A 1 111 ? -4.140 34.587 -3.741 1.00 82.44 111 GLU A CA 1
ATOM 840 C C . GLU A 1 111 ? -3.830 34.107 -5.167 1.00 82.44 111 GLU A C 1
ATOM 842 O O . GLU A 1 111 ? -2.688 34.148 -5.628 1.00 82.44 111 GLU A O 1
ATOM 847 N N . PHE A 1 112 ? -4.862 33.686 -5.895 1.00 84.44 112 PHE A N 1
ATOM 848 C CA . PHE A 1 112 ? -4.787 33.330 -7.312 1.00 84.44 112 PHE A CA 1
ATOM 849 C C . PHE A 1 112 ? -5.890 34.045 -8.100 1.00 84.44 112 PHE A C 1
ATOM 851 O O . PHE A 1 112 ? -6.922 34.437 -7.554 1.00 84.44 112 PHE A O 1
ATOM 858 N N . ASP A 1 113 ? -5.690 34.214 -9.409 1.00 84.94 113 ASP A N 1
ATOM 859 C CA . ASP A 1 113 ? -6.732 34.754 -10.286 1.00 84.94 113 ASP A CA 1
ATOM 860 C C . ASP A 1 113 ? -7.806 33.669 -10.526 1.00 84.94 113 ASP A C 1
ATOM 862 O O . ASP A 1 113 ? -7.464 32.575 -10.986 1.00 84.94 113 ASP A O 1
ATOM 866 N N . PRO A 1 114 ? -9.103 33.928 -10.275 1.00 77.81 114 PRO A N 1
ATOM 867 C CA . PRO A 1 114 ? -10.171 32.957 -10.533 1.00 77.81 114 PRO A CA 1
ATOM 868 C C . PRO A 1 114 ? -10.309 32.573 -12.018 1.00 77.81 114 PRO A C 1
ATOM 870 O O . PRO A 1 114 ? -10.971 31.589 -12.340 1.00 77.81 114 PRO A O 1
ATOM 873 N N . LYS A 1 115 ? -9.687 33.325 -12.938 1.00 82.94 115 LYS A N 1
ATOM 874 C CA . LYS A 1 115 ? -9.585 33.007 -14.372 1.00 82.94 115 LYS A CA 1
ATOM 875 C C . LYS A 1 115 ? -8.252 32.355 -14.759 1.00 82.94 115 LYS A C 1
ATOM 877 O O . LYS A 1 115 ? -8.030 32.115 -15.951 1.00 82.94 115 LYS A O 1
ATOM 882 N N . ALA A 1 116 ? -7.360 32.093 -13.801 1.00 81.81 116 ALA A N 1
ATOM 883 C CA . ALA A 1 116 ? -6.102 31.399 -14.048 1.00 81.81 116 ALA A CA 1
ATOM 884 C C . ALA A 1 116 ? -6.360 29.998 -14.614 1.00 81.81 116 ALA A C 1
ATOM 886 O O . ALA A 1 116 ? -7.335 29.321 -14.280 1.00 81.81 116 ALA A O 1
ATOM 887 N N . LYS A 1 117 ? -5.475 29.547 -15.505 1.00 86.69 117 LYS A N 1
ATOM 888 C CA . LYS A 1 117 ? -5.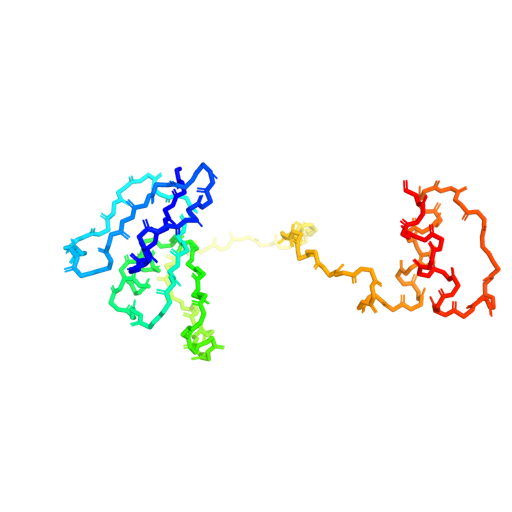595 28.215 -16.099 1.00 86.69 117 LYS A CA 1
ATOM 889 C C . LYS A 1 117 ? -5.173 27.162 -15.081 1.00 86.69 117 LYS A C 1
ATOM 891 O O . LYS A 1 117 ? -4.297 27.414 -14.257 1.00 86.69 117 LYS A O 1
ATOM 896 N N . LYS A 1 118 ? -5.701 25.939 -15.228 1.00 83.44 118 LYS A N 1
ATOM 897 C CA . LYS A 1 118 ? -5.307 24.767 -14.421 1.00 83.44 118 LYS A CA 1
ATOM 898 C C . LYS A 1 118 ? -3.786 24.657 -14.260 1.00 83.44 118 LYS A C 1
ATOM 900 O O . LYS A 1 118 ? -3.309 24.431 -13.163 1.00 83.44 118 LYS A O 1
ATOM 905 N N . ALA A 1 119 ? -3.032 24.863 -15.341 1.00 83.38 119 ALA A N 1
ATOM 906 C CA . ALA A 1 119 ? -1.573 24.763 -15.332 1.00 83.38 119 ALA A CA 1
ATOM 907 C C . ALA A 1 119 ? -0.877 25.799 -14.430 1.00 83.38 119 ALA A C 1
ATOM 909 O O . ALA A 1 119 ? 0.174 25.496 -13.874 1.00 83.38 119 ALA A O 1
ATOM 910 N N . ASP A 1 120 ? -1.438 27.001 -14.290 1.00 83.56 120 ASP A N 1
ATOM 911 C CA . ASP A 1 120 ? -0.861 28.058 -13.456 1.00 83.56 120 ASP A CA 1
ATOM 912 C C . ASP A 1 120 ? -1.205 27.824 -11.978 1.00 83.56 120 ASP A C 1
ATOM 914 O O . ASP A 1 120 ? -0.328 27.911 -11.123 1.00 83.56 120 ASP A O 1
ATOM 918 N N . LEU A 1 121 ? -2.445 27.409 -11.692 1.00 84.19 121 LEU A N 1
ATOM 919 C CA . LEU A 1 121 ? -2.885 26.999 -10.350 1.00 84.19 121 LEU A CA 1
ATOM 920 C C . LEU A 1 121 ? -2.105 25.779 -9.847 1.00 84.19 121 LEU A C 1
ATOM 922 O O . LEU A 1 121 ? -1.668 25.734 -8.702 1.00 84.19 121 LEU A O 1
ATOM 926 N N . LEU A 1 122 ? -1.869 24.814 -10.734 1.00 84.75 122 LEU A N 1
ATOM 927 C CA . LEU A 1 122 ? -1.112 23.605 -10.441 1.00 84.75 122 LEU A CA 1
ATOM 928 C C . LEU A 1 122 ? 0.350 23.902 -10.097 1.00 84.75 122 LEU A C 1
ATOM 930 O O . LEU A 1 122 ? 0.905 23.290 -9.190 1.00 84.75 122 LEU A O 1
ATOM 934 N N . LYS A 1 123 ? 0.983 24.842 -10.808 1.00 87.00 123 LYS A N 1
ATOM 935 C CA . LYS A 1 123 ? 2.348 25.278 -10.487 1.00 87.00 123 LYS A CA 1
ATOM 936 C C . LYS A 1 123 ? 2.409 25.934 -9.114 1.00 87.00 123 LYS A C 1
ATOM 938 O O . LYS A 1 123 ? 3.269 25.565 -8.330 1.00 87.00 123 LYS A O 1
ATOM 943 N N . LEU A 1 124 ? 1.472 26.836 -8.813 1.00 84.75 124 LEU A N 1
ATOM 944 C CA . LEU A 1 124 ? 1.402 27.491 -7.505 1.00 84.75 124 LEU A CA 1
ATOM 945 C C . LEU A 1 124 ? 1.196 26.485 -6.372 1.00 84.75 124 LEU A C 1
ATOM 947 O O . LEU A 1 124 ? 1.833 26.624 -5.336 1.00 84.75 124 LEU A O 1
ATOM 951 N N . ALA A 1 125 ? 0.360 25.466 -6.588 1.00 83.25 125 ALA A N 1
ATOM 952 C CA . ALA A 1 125 ? 0.098 24.416 -5.606 1.00 83.25 125 ALA A CA 1
ATOM 953 C C . ALA A 1 125 ? 1.302 23.485 -5.383 1.00 83.25 125 ALA A C 1
ATOM 955 O O . ALA A 1 125 ? 1.464 22.958 -4.291 1.00 83.25 125 ALA A O 1
ATOM 956 N N . LYS A 1 126 ? 2.152 23.289 -6.401 1.00 82.88 126 LYS A N 1
ATOM 957 C CA . LYS A 1 126 ? 3.401 22.511 -6.304 1.00 82.88 126 LYS A CA 1
ATOM 958 C C . LYS A 1 126 ? 4.574 23.291 -5.705 1.00 82.88 126 LYS A C 1
ATOM 960 O O . LYS A 1 126 ? 5.586 22.681 -5.372 1.00 82.88 126 LYS A O 1
ATOM 965 N N . GLU A 1 127 ? 4.476 24.617 -5.667 1.00 82.00 127 GLU A N 1
ATOM 966 C CA . GLU A 1 127 ? 5.530 25.518 -5.185 1.00 82.00 127 GLU A CA 1
ATOM 967 C C . GLU A 1 127 ? 5.349 25.916 -3.707 1.00 82.00 127 GLU A C 1
ATOM 969 O O . GLU A 1 127 ? 6.243 26.548 -3.145 1.00 82.00 127 GLU A O 1
ATOM 974 N N . GLN A 1 128 ? 4.227 25.531 -3.080 1.00 67.12 128 GLN A N 1
ATOM 975 C CA . GLN A 1 128 ? 4.053 25.571 -1.619 1.00 67.12 128 GLN A CA 1
ATOM 976 C C . GLN A 1 128 ? 4.785 24.399 -0.956 1.00 67.12 128 GLN A C 1
ATOM 978 O O . GLN A 1 128 ? 5.376 24.619 0.126 1.00 67.12 128 GLN A O 1
#

Mean predicted aligned error: 17.47 Å

Foldseek 3Di:
DEEEADPDPDDDDPPHDYDHLVPDDADDPPHQEYEYEEDRVVHVVRCVVVVHHYHYHHYDPDDDPDDDDDDDDDDDDDDDDDDPPDDDPPPPLVNDDLVRLVVQCVVVVHDDDNPDDSVVSSVVNVVD

Radius of gyration: 21.09 Å; Cα contacts (8 Å, |Δi|>4): 124; chains: 1; bounding box: 51×56×32 Å

Solvent-accessible surface area (backbone atoms only — not comparable to full-atom values): 8526 Å² total; per-residue (Å²): 82,42,37,31,31,35,85,71,92,70,91,75,67,84,85,45,50,77,42,51,64,92,73,69,82,72,77,72,85,74,52,63,36,38,39,32,50,37,80,55,65,76,59,46,54,52,35,48,76,70,72,32,55,70,44,58,52,86,25,81,93,69,87,83,92,76,88,87,85,82,89,79,81,81,89,81,84,83,85,82,83,89,78,83,84,79,67,85,72,81,66,52,72,85,74,54,52,60,69,56,47,50,51,54,33,52,75,73,69,48,89,74,65,93,83,57,50,59,72,58,48,45,49,56,66,72,72,110

pLDDT: mean 73.63, std 21.9, range [27.98, 94.0]